Protein AF-A0A8S9LMF8-F1 (afdb_monomer_lite)

Organism: Brassica cretica (NCBI:txid69181)

Structure (mmCIF, N/CA/C/O backbone):
data_AF-A0A8S9LMF8-F1
#
_entry.id   AF-A0A8S9LMF8-F1
#
loop_
_atom_site.group_PDB
_atom_site.id
_atom_site.type_symbol
_atom_site.label_atom_id
_atom_site.label_alt_id
_atom_site.label_comp_id
_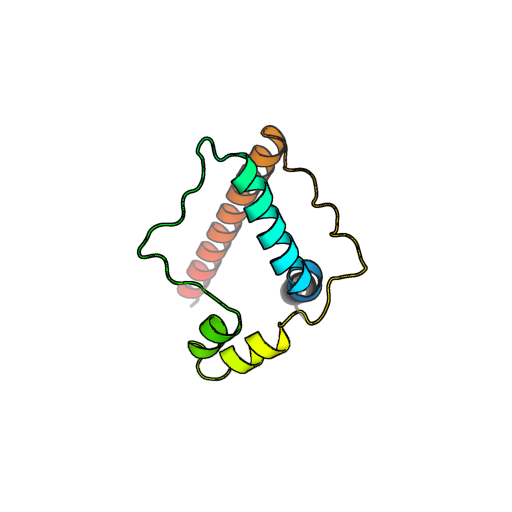atom_site.label_asym_id
_atom_site.label_entity_id
_atom_site.label_seq_id
_atom_site.pdbx_PDB_ins_code
_atom_site.Cartn_x
_atom_site.Cartn_y
_atom_site.Cartn_z
_atom_site.occupancy
_atom_site.B_iso_or_equiv
_atom_site.auth_seq_id
_atom_site.auth_comp_id
_atom_site.auth_asym_id
_atom_site.auth_atom_id
_atom_site.pdbx_PDB_model_num
ATOM 1 N N . MET A 1 1 ? 27.859 -4.110 -26.213 1.00 53.97 1 MET A N 1
ATOM 2 C CA . MET A 1 1 ? 26.538 -4.398 -25.610 1.00 53.97 1 MET A CA 1
ATOM 3 C C . MET A 1 1 ? 25.524 -3.494 -26.306 1.00 53.97 1 MET A C 1
ATOM 5 O O . MET A 1 1 ? 25.829 -2.320 -26.449 1.00 53.97 1 MET A O 1
ATOM 9 N N . SER A 1 2 ? 24.427 -4.024 -26.862 1.00 64.56 2 SER A N 1
ATOM 10 C CA . SER A 1 2 ? 23.454 -3.222 -27.639 1.00 64.56 2 SER A CA 1
ATOM 11 C C . SER A 1 2 ? 22.769 -2.173 -26.747 1.00 64.56 2 SER A C 1
ATOM 13 O O . SER A 1 2 ? 22.547 -2.461 -25.574 1.00 64.56 2 SER A O 1
ATOM 15 N N . LEU A 1 3 ? 22.421 -0.997 -27.290 1.00 69.75 3 LEU A N 1
ATOM 16 C CA . LEU A 1 3 ? 21.789 0.121 -26.561 1.00 69.75 3 LEU A CA 1
ATOM 17 C C . LEU A 1 3 ? 20.577 -0.342 -25.721 1.00 69.75 3 LEU A C 1
ATOM 19 O O . LEU A 1 3 ? 20.488 -0.047 -24.536 1.00 69.75 3 LEU A O 1
ATOM 23 N N . ARG A 1 4 ? 19.746 -1.216 -26.302 1.00 74.56 4 ARG A N 1
ATOM 24 C CA . ARG A 1 4 ? 18.557 -1.809 -25.661 1.00 74.56 4 ARG A CA 1
ATOM 25 C C . ARG A 1 4 ? 18.865 -2.663 -24.426 1.00 74.56 4 ARG A C 1
ATOM 27 O O . ARG A 1 4 ? 18.051 -2.762 -23.518 1.00 74.56 4 ARG A O 1
ATOM 34 N N . VAL A 1 5 ? 20.041 -3.292 -24.377 1.00 82.06 5 VAL A N 1
ATOM 35 C CA . VAL A 1 5 ? 20.462 -4.116 -23.228 1.00 82.06 5 VAL A CA 1
ATOM 36 C C . VAL A 1 5 ? 20.903 -3.233 -22.057 1.00 82.06 5 VAL A C 1
ATOM 38 O O . VAL A 1 5 ? 20.746 -3.627 -20.906 1.00 82.06 5 VAL A O 1
ATOM 41 N N . VAL A 1 6 ? 21.436 -2.038 -22.334 1.00 89.00 6 VAL A N 1
ATOM 42 C CA . VAL A 1 6 ? 21.807 -1.066 -21.293 1.00 89.00 6 VAL A CA 1
ATOM 43 C C . VAL A 1 6 ? 20.552 -0.493 -20.637 1.00 89.00 6 VAL A C 1
ATOM 45 O O . VAL A 1 6 ? 20.461 -0.518 -19.415 1.00 89.00 6 VAL A O 1
ATOM 48 N N . GLU A 1 7 ? 19.571 -0.078 -21.441 1.00 90.19 7 GLU A N 1
ATOM 49 C CA . GLU A 1 7 ? 18.285 0.454 -20.965 1.00 90.19 7 GLU A CA 1
ATOM 50 C C . GLU A 1 7 ? 17.508 -0.586 -20.145 1.00 90.19 7 GLU A C 1
ATOM 52 O O . GLU A 1 7 ? 17.061 -0.305 -19.036 1.00 90.19 7 GLU A O 1
ATOM 57 N N . ALA A 1 8 ? 17.412 -1.829 -20.634 1.00 90.19 8 ALA A N 1
ATOM 58 C CA . ALA A 1 8 ? 16.751 -2.907 -19.898 1.00 90.19 8 ALA A CA 1
ATOM 59 C C . ALA A 1 8 ? 17.435 -3.206 -18.552 1.00 90.19 8 ALA A C 1
ATOM 61 O O . ALA A 1 8 ? 16.762 -3.458 -17.551 1.00 90.19 8 ALA A O 1
ATOM 62 N N . ARG A 1 9 ? 18.774 -3.155 -18.507 1.00 93.06 9 ARG A N 1
ATOM 63 C CA . ARG A 1 9 ? 19.528 -3.346 -17.264 1.00 93.06 9 ARG A CA 1
ATOM 64 C C . ARG A 1 9 ? 19.277 -2.210 -16.277 1.00 93.06 9 ARG A C 1
ATOM 66 O O . ARG A 1 9 ? 19.059 -2.486 -15.105 1.00 93.06 9 ARG A O 1
ATOM 73 N N . GLU A 1 10 ? 19.275 -0.966 -16.745 1.00 96.12 10 GLU A N 1
ATOM 74 C CA . GLU A 1 10 ? 18.999 0.203 -15.906 1.00 96.12 10 GLU A CA 1
ATOM 75 C C . GLU A 1 10 ? 17.593 0.137 -15.293 1.00 96.12 10 GLU A C 1
ATOM 77 O O . GLU A 1 10 ? 17.438 0.331 -14.088 1.00 96.12 10 GLU A O 1
ATOM 82 N N . ILE A 1 11 ? 16.584 -0.247 -16.081 1.00 94.31 11 ILE A N 1
ATOM 83 C CA . ILE A 1 11 ? 15.219 -0.477 -15.582 1.00 94.31 11 ILE A CA 1
ATOM 84 C C . ILE A 1 11 ? 15.214 -1.561 -14.497 1.00 94.31 11 ILE A C 1
ATOM 86 O O . ILE A 1 11 ? 14.616 -1.371 -13.437 1.00 94.31 11 ILE A O 1
ATOM 90 N N . GLY A 1 12 ? 15.899 -2.685 -14.730 1.00 95.31 12 GLY A N 1
ATOM 91 C CA . GLY A 1 12 ? 15.992 -3.770 -13.753 1.00 95.31 12 GLY A CA 1
ATOM 92 C C . GLY A 1 12 ? 16.691 -3.352 -12.455 1.00 95.31 12 GLY A C 1
ATOM 93 O O . GLY A 1 12 ? 16.230 -3.700 -11.365 1.00 95.31 12 GLY A O 1
ATOM 94 N N . GLU A 1 13 ? 17.767 -2.569 -12.550 1.00 96.75 13 GLU A N 1
ATOM 95 C CA . GLU A 1 13 ? 18.501 -2.045 -11.395 1.00 96.75 13 GLU A CA 1
ATOM 96 C C . GLU A 1 13 ? 17.655 -1.056 -10.582 1.00 96.75 13 GLU A C 1
ATOM 98 O O . GLU A 1 13 ? 17.609 -1.156 -9.353 1.00 96.75 13 GLU A O 1
ATOM 103 N N . LEU A 1 14 ? 16.952 -0.136 -11.249 1.00 97.25 14 LEU A N 1
ATOM 104 C CA . LEU A 1 14 ? 16.066 0.834 -10.600 1.00 97.25 14 LEU A CA 1
ATOM 105 C C . LEU A 1 14 ? 14.853 0.155 -9.958 1.00 97.25 14 LEU A C 1
ATOM 107 O O . LEU A 1 14 ? 14.536 0.446 -8.806 1.00 97.25 14 LEU A O 1
ATOM 111 N N . GLY A 1 15 ? 14.218 -0.793 -10.651 1.00 95.88 15 GLY A N 1
ATOM 112 C CA . GLY A 1 15 ? 13.104 -1.566 -10.102 1.00 95.88 15 GLY A CA 1
ATOM 113 C C . GLY A 1 15 ? 13.516 -2.390 -8.882 1.00 95.88 15 GLY A C 1
ATOM 114 O O . GLY A 1 15 ? 12.852 -2.346 -7.849 1.00 95.88 15 GLY A O 1
ATOM 115 N N . SER A 1 16 ? 14.662 -3.073 -8.950 1.00 94.44 16 SER A N 1
ATOM 116 C CA . SER A 1 16 ? 15.190 -3.840 -7.811 1.00 94.44 16 SER A CA 1
ATOM 117 C C . SER A 1 16 ? 15.512 -2.945 -6.613 1.00 94.44 16 SER A C 1
ATOM 119 O O . SER A 1 16 ? 15.268 -3.324 -5.466 1.00 94.44 16 SER A O 1
ATOM 121 N N . ARG A 1 17 ? 16.049 -1.746 -6.869 1.00 95.62 17 ARG A N 1
ATOM 122 C CA . ARG A 1 17 ? 16.323 -0.751 -5.831 1.00 95.62 17 ARG A CA 1
ATOM 123 C C . ARG A 1 17 ? 15.036 -0.275 -5.164 1.00 95.62 17 ARG A C 1
ATOM 125 O O . ARG A 1 17 ? 14.963 -0.301 -3.942 1.00 95.62 17 ARG A O 1
ATOM 132 N N . PHE A 1 18 ? 14.020 0.065 -5.956 1.00 93.12 18 PHE A N 1
ATOM 133 C CA . PHE A 1 18 ? 12.717 0.505 -5.462 1.00 93.12 18 PHE A CA 1
ATOM 134 C C . PHE A 1 18 ? 12.064 -0.542 -4.553 1.00 93.12 18 PHE A C 1
ATOM 136 O O . PHE A 1 18 ? 11.630 -0.208 -3.460 1.00 93.12 18 PHE A O 1
ATOM 143 N N . ILE A 1 19 ? 12.052 -1.822 -4.942 1.00 91.00 19 ILE A N 1
ATOM 144 C CA . ILE A 1 19 ? 11.490 -2.882 -4.087 1.00 91.00 19 ILE A CA 1
ATOM 145 C C . ILE A 1 19 ? 12.222 -2.969 -2.743 1.00 91.00 19 ILE A C 1
ATOM 147 O O . ILE A 1 19 ? 11.587 -3.114 -1.703 1.00 91.00 19 ILE A O 1
ATOM 151 N N . ARG A 1 20 ? 13.554 -2.855 -2.747 1.00 85.62 20 ARG A N 1
ATOM 152 C CA . ARG A 1 20 ? 14.354 -2.936 -1.519 1.00 85.62 20 ARG A CA 1
ATOM 153 C C . ARG A 1 20 ? 14.183 -1.715 -0.613 1.00 85.62 20 ARG A C 1
ATOM 155 O O . ARG A 1 20 ? 14.210 -1.869 0.602 1.00 85.62 20 ARG A O 1
ATOM 162 N N . GLU A 1 21 ? 14.081 -0.524 -1.191 1.00 88.25 21 GLU A N 1
ATOM 163 C CA . GLU A 1 21 ? 14.116 0.740 -0.446 1.00 88.25 21 GLU A CA 1
ATOM 164 C C . GLU A 1 21 ? 12.709 1.251 -0.112 1.00 88.25 21 GLU A C 1
ATOM 166 O O . GLU A 1 21 ? 12.471 1.638 1.026 1.00 88.25 21 GLU A O 1
ATOM 171 N N . GLU A 1 22 ? 11.754 1.142 -1.036 1.00 87.50 22 GLU A N 1
ATOM 172 C CA . GLU A 1 22 ? 10.400 1.710 -0.922 1.00 87.50 22 GLU A CA 1
ATOM 173 C C . GLU A 1 22 ? 9.314 0.661 -0.622 1.00 87.50 22 GLU A C 1
ATOM 175 O O . GLU A 1 22 ? 8.240 1.003 -0.137 1.00 87.50 22 GLU A O 1
ATOM 180 N N . VAL A 1 23 ? 9.576 -0.627 -0.874 1.00 88.56 23 VAL A N 1
ATOM 181 C CA . VAL A 1 23 ? 8.640 -1.739 -0.581 1.00 88.56 23 VAL A CA 1
ATOM 182 C C . VAL A 1 23 ? 9.222 -2.678 0.479 1.00 88.56 23 VAL A C 1
ATOM 184 O O . VAL A 1 23 ? 9.029 -3.893 0.468 1.00 88.56 23 VAL A O 1
ATOM 187 N N . ASN A 1 24 ? 9.974 -2.106 1.417 1.00 83.44 24 ASN A N 1
ATOM 188 C CA . ASN A 1 24 ? 10.476 -2.834 2.573 1.00 83.44 24 ASN A CA 1
ATOM 189 C C . ASN A 1 24 ? 9.342 -3.102 3.589 1.00 83.44 24 ASN A C 1
ATOM 191 O O . ASN A 1 24 ? 8.324 -2.407 3.611 1.00 83.44 24 ASN A O 1
ATOM 195 N N . MET A 1 25 ? 9.523 -4.096 4.466 1.00 81.69 25 MET A N 1
ATOM 196 C CA . MET A 1 25 ? 8.477 -4.503 5.416 1.00 81.69 25 MET A CA 1
ATOM 197 C C . MET A 1 25 ? 8.059 -3.399 6.400 1.00 81.69 25 MET A C 1
ATOM 199 O O . MET A 1 25 ? 6.893 -3.374 6.785 1.00 81.69 25 MET A O 1
ATOM 203 N N . LYS A 1 26 ? 8.954 -2.463 6.765 1.00 80.88 26 LYS A N 1
ATOM 204 C CA . LYS A 1 26 ? 8.606 -1.306 7.615 1.00 80.88 26 LYS A CA 1
ATOM 205 C C . LYS A 1 26 ? 7.533 -0.461 6.927 1.00 80.88 26 LYS A C 1
ATOM 207 O O . LYS A 1 26 ? 6.467 -0.257 7.495 1.00 80.88 26 LYS A O 1
ATOM 212 N N . TYR A 1 27 ? 7.754 -0.081 5.669 1.00 84.12 27 TYR A N 1
ATOM 213 C CA . TYR A 1 27 ? 6.783 0.710 4.909 1.00 84.12 27 TYR A CA 1
ATOM 214 C C . TYR A 1 27 ? 5.501 -0.055 4.569 1.00 84.12 27 TYR A C 1
ATOM 216 O O . TYR A 1 27 ? 4.427 0.543 4.555 1.00 84.12 27 TYR A O 1
ATOM 224 N N . VAL A 1 28 ? 5.570 -1.375 4.357 1.00 85.62 28 VAL A N 1
ATOM 225 C CA . VAL A 1 28 ? 4.363 -2.205 4.194 1.00 85.62 28 VAL A CA 1
ATOM 226 C C . VAL A 1 28 ? 3.494 -2.148 5.453 1.00 85.62 28 VAL A C 1
ATOM 228 O O . VAL A 1 28 ? 2.288 -1.912 5.349 1.00 85.62 28 VAL A O 1
ATOM 231 N N . TYR A 1 29 ? 4.086 -2.315 6.639 1.00 84.50 29 TYR A N 1
ATOM 232 C CA . TYR A 1 29 ? 3.340 -2.251 7.896 1.00 84.50 29 TYR A CA 1
ATOM 233 C C . TYR A 1 29 ? 2.826 -0.841 8.206 1.00 84.50 29 TYR A C 1
ATOM 235 O O . TYR A 1 29 ? 1.660 -0.705 8.581 1.00 84.50 29 TYR A O 1
ATOM 243 N N . ASP A 1 30 ? 3.631 0.199 7.970 1.00 85.12 30 ASP A N 1
ATOM 244 C CA . ASP A 1 30 ? 3.206 1.596 8.130 1.00 85.12 30 ASP A CA 1
ATOM 245 C C . ASP A 1 30 ? 2.011 1.918 7.217 1.00 85.12 30 ASP A C 1
ATOM 247 O O . ASP A 1 30 ? 1.020 2.512 7.655 1.00 85.12 30 ASP A O 1
ATOM 251 N N . TYR A 1 31 ? 2.049 1.453 5.963 1.00 88.94 31 TYR A N 1
ATOM 252 C CA . TYR A 1 31 ? 0.952 1.619 5.012 1.00 88.94 31 TYR A CA 1
ATOM 253 C C . TYR A 1 31 ? -0.316 0.873 5.448 1.00 88.94 31 TYR A C 1
ATOM 255 O O . TYR A 1 31 ? -1.406 1.450 5.420 1.00 88.94 31 TYR A O 1
ATOM 263 N N . MET A 1 32 ? -0.200 -0.390 5.882 1.00 89.62 32 MET A N 1
ATOM 264 C CA . MET A 1 32 ? -1.340 -1.168 6.389 1.00 89.62 32 MET A CA 1
ATOM 265 C C . MET A 1 32 ? -1.988 -0.489 7.598 1.00 89.62 32 MET A C 1
ATOM 267 O O . MET A 1 32 ? -3.213 -0.360 7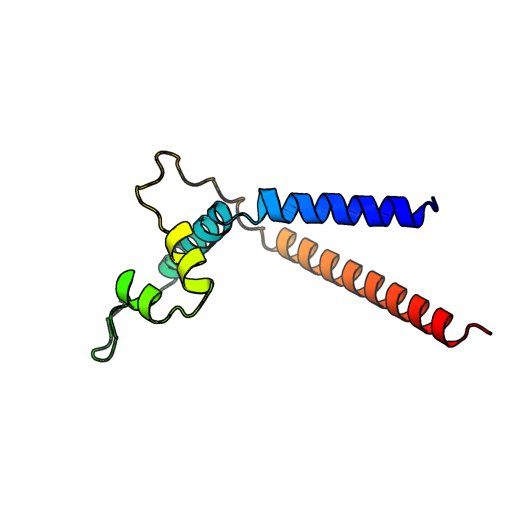.654 1.00 89.62 32 MET A O 1
ATOM 271 N N . PHE A 1 33 ? -1.175 -0.022 8.547 1.00 87.81 33 PHE A N 1
ATOM 272 C CA . PHE A 1 33 ? -1.655 0.686 9.727 1.00 87.81 33 PHE A CA 1
ATOM 273 C C . PHE A 1 33 ? -2.357 1.993 9.349 1.00 87.81 33 PHE A C 1
ATOM 275 O O . PHE A 1 33 ? -3.470 2.250 9.812 1.00 87.81 33 PHE A O 1
ATOM 282 N N . HIS A 1 34 ? -1.760 2.799 8.468 1.00 88.62 34 HIS A N 1
ATOM 283 C CA . HIS A 1 34 ? -2.394 4.012 7.956 1.00 88.62 34 HIS A CA 1
ATOM 284 C C . HIS A 1 34 ? -3.750 3.712 7.300 1.00 88.62 34 HIS A C 1
ATOM 286 O O . HIS A 1 34 ? -4.749 4.347 7.638 1.00 88.62 34 HIS A O 1
ATOM 292 N N . LEU A 1 35 ? -3.803 2.724 6.401 1.00 94.50 35 LEU A N 1
ATOM 293 C CA . LEU A 1 35 ? -5.013 2.370 5.661 1.00 94.50 35 LEU A CA 1
ATOM 294 C C . LEU A 1 35 ? -6.159 1.979 6.599 1.00 94.50 35 LEU A C 1
ATOM 296 O O . LEU A 1 35 ? -7.275 2.477 6.448 1.00 94.50 35 LEU A O 1
ATOM 300 N N . LEU A 1 36 ? -5.886 1.113 7.579 1.00 93.88 36 LEU A N 1
ATOM 301 C CA . LEU A 1 36 ? -6.889 0.676 8.549 1.00 93.88 36 LEU A CA 1
ATOM 302 C C . LEU A 1 36 ? -7.377 1.841 9.422 1.00 93.88 36 LEU A C 1
ATOM 304 O O . LEU A 1 36 ? -8.579 1.952 9.668 1.00 93.88 36 LEU A O 1
ATOM 308 N N . ASN A 1 37 ? -6.477 2.741 9.830 1.00 91.81 37 ASN A N 1
ATOM 309 C CA . ASN A 1 37 ? -6.831 3.916 10.626 1.00 91.81 37 ASN A CA 1
ATOM 310 C C . ASN A 1 37 ? -7.693 4.918 9.854 1.00 91.81 37 ASN A C 1
ATOM 312 O O . ASN A 1 37 ? -8.720 5.362 10.368 1.00 91.81 37 ASN A O 1
ATOM 316 N N . GLU A 1 38 ? -7.308 5.284 8.629 1.00 93.38 38 GLU A N 1
ATOM 317 C CA . GLU A 1 38 ? -8.102 6.214 7.819 1.00 93.38 38 GLU A CA 1
ATOM 318 C C . GLU A 1 38 ? -9.450 5.605 7.430 1.00 93.38 38 GLU A C 1
ATOM 320 O O . GLU A 1 38 ? -10.474 6.288 7.476 1.00 93.38 38 GLU A O 1
ATOM 325 N N . TYR A 1 39 ? -9.490 4.304 7.132 1.00 93.19 39 TYR A N 1
ATOM 326 C CA . TYR A 1 39 ? -10.741 3.607 6.849 1.00 93.19 39 TYR A CA 1
ATOM 327 C C . TYR A 1 39 ? -11.674 3.572 8.065 1.00 93.19 39 TYR A C 1
ATOM 329 O O . TYR A 1 39 ? -12.874 3.822 7.930 1.00 93.19 39 TYR A O 1
ATOM 337 N N . ALA A 1 40 ? -11.142 3.325 9.266 1.00 93.31 40 ALA A N 1
ATOM 338 C CA . ALA A 1 40 ? -11.933 3.298 10.494 1.00 93.31 40 ALA A CA 1
ATOM 339 C C . ALA A 1 40 ? -12.663 4.630 10.753 1.00 93.31 40 ALA A C 1
ATOM 341 O O . ALA A 1 40 ? -13.799 4.619 11.229 1.00 93.31 40 ALA A O 1
ATOM 342 N N . LYS A 1 41 ? -12.073 5.773 10.369 1.00 92.75 41 LYS A N 1
ATOM 343 C CA . LYS A 1 41 ? -12.710 7.102 10.482 1.00 92.75 41 LYS A CA 1
ATOM 344 C C . LYS A 1 41 ? -13.942 7.268 9.587 1.00 92.75 41 LYS A C 1
ATOM 346 O O . LYS A 1 41 ? -14.778 8.128 9.857 1.00 92.75 41 LYS A O 1
ATOM 351 N N . LEU A 1 42 ? -14.065 6.474 8.522 1.00 95.94 42 LEU A N 1
ATOM 352 C CA . LEU A 1 42 ? -15.203 6.524 7.598 1.00 95.94 42 LEU A CA 1
ATOM 353 C C . LEU A 1 42 ? -16.417 5.734 8.108 1.00 95.94 42 LEU A C 1
ATOM 355 O O . LEU A 1 42 ? -17.518 5.887 7.567 1.00 95.94 42 LEU A O 1
ATOM 359 N N . LEU A 1 43 ? -16.238 4.882 9.124 1.00 93.81 43 LEU A N 1
ATOM 360 C CA . LEU A 1 43 ? -17.304 4.041 9.661 1.00 93.81 43 LEU A CA 1
ATOM 361 C C . LEU A 1 43 ? -18.374 4.900 10.346 1.00 93.81 43 LEU A C 1
ATOM 363 O O . LEU A 1 43 ? -18.104 5.680 11.254 1.00 93.81 43 LEU A O 1
ATOM 367 N N . LYS A 1 44 ? -19.628 4.725 9.919 1.00 95.81 44 LYS A N 1
ATOM 368 C CA . LYS A 1 44 ? -20.794 5.468 10.439 1.00 95.81 44 LYS A CA 1
ATOM 369 C C . LYS A 1 44 ? -21.609 4.683 11.469 1.00 95.81 44 LYS A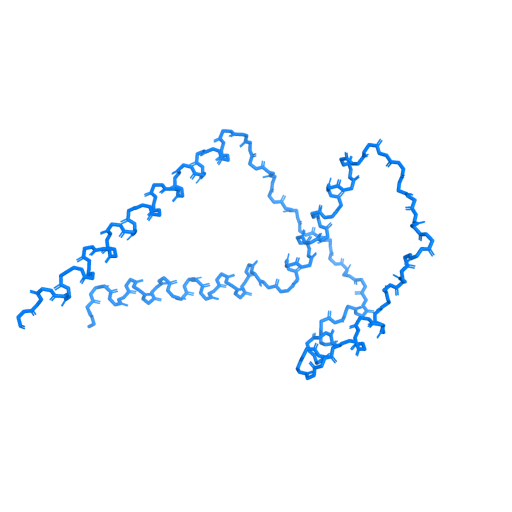 C 1
ATOM 371 O O . LYS A 1 44 ? -22.735 5.062 11.781 1.00 95.81 44 LYS A O 1
ATOM 376 N N . PHE A 1 45 ? -21.079 3.567 11.955 1.00 92.25 45 PHE A N 1
ATOM 377 C CA . PHE A 1 45 ? -21.747 2.682 12.903 1.00 92.25 45 PHE A CA 1
ATOM 378 C C . PHE A 1 45 ? -20.804 2.322 14.049 1.00 92.25 45 PHE A C 1
ATOM 380 O O . PHE A 1 45 ? -19.584 2.408 13.924 1.00 92.25 45 PHE A O 1
ATOM 387 N N . LYS A 1 46 ? -21.383 1.903 15.175 1.00 91.44 46 LYS A N 1
ATOM 388 C CA . LYS A 1 46 ? -20.617 1.392 16.308 1.00 91.44 46 LYS A CA 1
ATOM 389 C C . LYS A 1 46 ? -20.232 -0.059 16.038 1.00 91.44 46 LYS A C 1
ATOM 391 O O . LYS A 1 46 ? -21.110 -0.894 15.832 1.00 91.44 46 LYS A O 1
ATOM 396 N N . VAL A 1 47 ? -18.934 -0.347 16.043 1.00 90.31 47 VAL A N 1
ATOM 397 C CA . VAL A 1 47 ? -18.425 -1.713 15.897 1.00 90.31 47 VAL A CA 1
ATOM 398 C C . VAL A 1 47 ? -18.839 -2.530 17.123 1.00 90.31 47 VAL A C 1
ATOM 400 O O . VAL A 1 47 ? -18.556 -2.138 18.254 1.00 90.31 47 VAL A O 1
ATOM 403 N N . ASN A 1 48 ? -19.511 -3.656 16.884 1.00 92.31 48 ASN A N 1
ATOM 404 C CA . ASN A 1 48 ? -19.825 -4.665 17.890 1.00 92.31 48 ASN A CA 1
ATOM 405 C C . ASN A 1 48 ? -19.127 -5.963 17.487 1.00 92.31 48 ASN A C 1
ATOM 407 O O . ASN A 1 48 ? -19.220 -6.367 16.328 1.00 92.31 48 ASN A O 1
ATOM 411 N N . VAL A 1 49 ? -18.444 -6.603 18.434 1.00 91.25 49 VAL A N 1
ATOM 412 C CA . VAL A 1 49 ? -17.777 -7.887 18.199 1.00 91.25 49 VAL A CA 1
ATOM 413 C C . VAL A 1 49 ? -18.843 -8.992 18.126 1.00 91.25 49 VAL A C 1
ATOM 415 O O . VAL A 1 49 ? -19.642 -9.100 19.061 1.00 91.25 49 VAL A O 1
ATOM 418 N N . PRO A 1 50 ? -18.908 -9.776 17.033 1.00 92.69 50 PRO A N 1
ATOM 419 C CA . PRO A 1 50 ? -19.806 -10.925 16.930 1.00 92.69 50 PRO A CA 1
ATOM 420 C C . PRO A 1 50 ? -19.525 -11.977 18.013 1.00 92.69 50 PRO A C 1
ATOM 422 O O . PRO A 1 50 ? -18.385 -12.147 18.433 1.00 92.69 50 PRO A O 1
ATOM 425 N N . SER A 1 51 ? -20.551 -12.703 18.466 1.00 93.00 51 SER A N 1
ATOM 426 C CA . SER A 1 51 ? -20.397 -13.738 19.506 1.00 93.00 51 SER A CA 1
ATOM 427 C C . SER A 1 51 ? -19.602 -14.963 19.049 1.00 93.00 51 SER A C 1
ATOM 429 O O . SER A 1 51 ? -19.109 -15.719 19.876 1.00 93.00 51 SER A O 1
ATOM 431 N N . ASP A 1 52 ? -19.533 -15.177 17.740 1.00 94.12 52 ASP A N 1
ATOM 432 C CA . ASP A 1 52 ? -18.797 -16.235 17.052 1.00 94.12 52 ASP A CA 1
ATOM 433 C C . ASP A 1 52 ? -17.415 -15.774 16.563 1.00 94.12 52 ASP A C 1
ATOM 435 O O . ASP A 1 52 ? -16.726 -16.526 15.877 1.00 94.12 52 ASP A O 1
ATOM 439 N N . ALA A 1 53 ? -17.000 -14.549 16.901 1.00 91.06 53 ALA A N 1
ATOM 440 C CA . ALA A 1 53 ? -15.668 -14.071 16.574 1.00 91.06 53 ALA A CA 1
ATOM 441 C C . ALA A 1 53 ? -14.612 -14.839 17.380 1.00 91.06 53 ALA A C 1
ATOM 443 O O . ALA A 1 53 ? -14.671 -14.898 18.609 1.00 91.06 53 ALA A O 1
ATOM 444 N N . GLU A 1 54 ? -13.625 -15.389 16.679 1.00 88.81 54 GLU A N 1
ATOM 445 C CA . GLU A 1 54 ? -12.448 -15.999 17.287 1.00 88.81 54 GLU A CA 1
ATOM 446 C C . GLU A 1 54 ? -11.337 -14.954 17.430 1.00 88.81 54 GLU A C 1
ATOM 448 O O . GLU A 1 54 ? -11.056 -14.184 16.507 1.00 88.81 54 GLU A O 1
ATOM 453 N N . GLU A 1 55 ? -10.718 -14.905 18.608 1.00 86.81 55 GLU A N 1
ATOM 454 C CA . GLU A 1 55 ? -9.603 -14.001 18.861 1.00 86.81 55 GLU A CA 1
ATOM 455 C C . GLU A 1 55 ? -8.350 -14.476 18.114 1.00 86.81 55 GLU A C 1
ATOM 457 O O . GLU A 1 55 ? -7.896 -15.613 18.260 1.00 86.81 55 GLU A O 1
ATOM 462 N N . ILE A 1 56 ? -7.763 -13.573 17.327 1.00 83.62 56 ILE A N 1
ATOM 463 C CA . ILE A 1 56 ? -6.461 -13.798 16.705 1.00 83.62 56 ILE A CA 1
ATOM 464 C C . ILE A 1 56 ? -5.398 -13.181 17.613 1.00 83.62 56 ILE A C 1
ATOM 466 O O . ILE A 1 56 ? -5.346 -11.961 17.769 1.00 83.62 56 ILE A O 1
ATOM 470 N N . THR A 1 57 ? -4.538 -14.021 18.186 1.00 81.00 57 THR A N 1
ATOM 471 C CA . THR A 1 57 ? -3.359 -13.614 18.954 1.00 81.00 57 THR A CA 1
ATOM 472 C C . THR A 1 57 ? -2.096 -13.856 18.121 1.00 81.00 57 THR A C 1
ATOM 474 O O . THR A 1 57 ? -2.138 -14.614 17.146 1.00 81.00 57 THR A O 1
ATOM 477 N N . PRO A 1 58 ? -0.946 -13.251 18.469 1.00 74.50 58 PRO A N 1
ATOM 478 C CA . PRO A 1 58 ? 0.323 -13.567 17.811 1.00 74.50 58 PRO A CA 1
ATOM 479 C C . PRO A 1 58 ? 0.629 -15.073 17.813 1.00 74.50 58 PRO A C 1
ATOM 481 O O . PRO A 1 58 ? 1.087 -15.624 16.811 1.00 74.50 58 PRO A O 1
ATOM 484 N N . GLU A 1 59 ? 0.309 -15.759 18.912 1.00 72.88 59 GLU A N 1
ATOM 485 C CA . GLU A 1 59 ? 0.483 -17.203 19.057 1.00 72.88 59 GLU A CA 1
ATOM 486 C C . GLU A 1 59 ? -0.478 -17.982 18.155 1.00 72.88 59 GLU A C 1
ATOM 488 O O . GLU A 1 59 ? -0.057 -18.940 17.505 1.00 72.88 59 GLU A O 1
ATOM 493 N N . SER A 1 60 ? -1.754 -17.584 18.074 1.00 79.12 60 SER A N 1
ATOM 494 C CA . SER A 1 60 ? -2.729 -18.281 17.227 1.00 79.12 60 SER A CA 1
ATOM 495 C C . SER A 1 60 ? -2.444 -18.070 15.734 1.00 79.12 60 SER A C 1
ATOM 497 O O . SER A 1 60 ? -2.526 -19.022 14.953 1.00 79.12 60 SER A O 1
ATOM 499 N N . LEU A 1 61 ? -1.985 -16.874 15.350 1.00 76.00 61 LEU A N 1
ATOM 500 C CA . LEU A 1 61 ? -1.565 -16.548 13.987 1.00 76.00 61 LEU A CA 1
ATOM 501 C C . LEU A 1 61 ? -0.314 -17.339 13.567 1.00 76.00 61 LEU A C 1
ATOM 503 O O . LEU A 1 61 ? -0.271 -17.903 12.473 1.00 76.00 61 LEU A O 1
ATOM 507 N N . GLY A 1 62 ? 0.682 -17.438 14.454 1.00 69.62 62 GLY A N 1
ATOM 508 C CA . GLY A 1 62 ? 1.897 -18.221 14.217 1.00 69.62 62 GLY A CA 1
ATOM 509 C C . GLY A 1 62 ? 1.659 -19.736 14.195 1.00 69.62 62 GLY A C 1
ATOM 510 O O . GLY A 1 62 ? 2.353 -20.457 13.477 1.00 69.62 62 GLY A O 1
ATOM 511 N N . CYS A 1 63 ? 0.662 -20.240 14.930 1.00 68.81 63 CYS A N 1
ATOM 512 C CA . CYS A 1 63 ? 0.323 -21.667 14.966 1.00 68.81 63 CYS A CA 1
ATOM 513 C C . CYS A 1 63 ? -0.189 -22.201 13.621 1.00 68.81 63 CYS A C 1
ATOM 515 O O . CYS A 1 63 ? 0.129 -23.335 13.259 1.00 68.81 63 CYS A O 1
ATOM 517 N N . ALA A 1 64 ? -0.936 -21.393 12.863 1.00 72.56 64 ALA A N 1
ATOM 518 C CA . ALA A 1 64 ? -1.390 -21.759 11.521 1.00 72.56 64 ALA A CA 1
ATOM 519 C C . ALA A 1 64 ? -0.250 -21.750 10.481 1.00 72.56 64 ALA A C 1
ATOM 521 O O . ALA A 1 64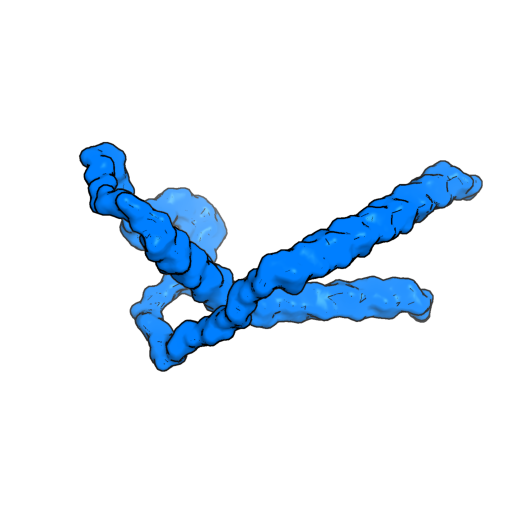 ? -0.395 -22.309 9.393 1.00 72.56 64 ALA A O 1
ATOM 522 N N . ALA A 1 65 ? 0.892 -21.137 10.807 1.00 78.38 65 ALA A N 1
ATOM 523 C CA . ALA A 1 65 ? 2.040 -21.041 9.922 1.00 78.38 65 ALA A CA 1
ATOM 524 C C . ALA A 1 65 ? 2.768 -22.383 9.774 1.00 78.38 65 ALA A C 1
ATOM 526 O O . ALA A 1 65 ? 3.342 -22.930 10.730 1.00 78.38 65 ALA A O 1
ATOM 527 N N . THR A 1 66 ? 2.816 -22.880 8.542 1.00 77.75 66 THR A N 1
ATOM 528 C CA . THR A 1 66 ? 3.611 -24.050 8.169 1.00 77.75 66 THR A CA 1
ATOM 529 C C . THR A 1 66 ? 4.890 -23.638 7.455 1.00 77.75 66 THR A C 1
ATOM 531 O O . THR A 1 66 ? 4.915 -22.665 6.699 1.00 77.75 66 THR A O 1
ATOM 534 N N . GLU A 1 67 ? 5.942 -24.432 7.651 1.00 83.44 67 GLU A N 1
ATOM 535 C CA . GLU A 1 67 ? 7.216 -24.275 6.945 1.00 83.44 67 GLU A CA 1
ATOM 536 C C . GLU A 1 67 ? 7.827 -22.874 7.153 1.00 83.44 67 GLU A C 1
ATOM 538 O O . GLU A 1 67 ? 7.770 -22.312 8.248 1.00 83.44 67 GLU A O 1
ATOM 543 N N . ARG A 1 68 ? 8.405 -22.301 6.094 1.00 83.38 68 ARG A N 1
ATOM 544 C CA . ARG A 1 68 ? 9.178 -21.054 6.116 1.00 83.38 68 ARG A CA 1
ATOM 545 C C . ARG A 1 68 ? 8.372 -19.825 6.547 1.00 83.38 68 ARG A C 1
ATOM 547 O O . ARG A 1 68 ? 8.946 -18.831 6.974 1.00 83.38 68 ARG A O 1
ATOM 554 N N . TRP A 1 69 ? 7.045 -19.890 6.462 1.00 78.50 69 TRP A N 1
ATOM 555 C CA . TRP A 1 69 ? 6.171 -18.811 6.921 1.00 78.50 69 TRP A CA 1
ATOM 556 C C . TRP A 1 69 ? 6.280 -18.566 8.419 1.00 78.50 69 TRP A C 1
ATOM 558 O O . TRP A 1 69 ? 6.143 -17.426 8.855 1.00 78.50 69 TRP A O 1
ATOM 568 N N . ARG A 1 70 ? 6.559 -19.614 9.202 1.00 79.44 70 ARG A N 1
ATOM 569 C CA . ARG A 1 70 ? 6.777 -19.475 10.642 1.00 79.44 70 ARG A CA 1
ATOM 570 C C . ARG A 1 70 ? 8.032 -18.662 10.931 1.00 79.44 70 ARG A C 1
ATOM 572 O O . ARG A 1 70 ? 7.978 -17.757 11.757 1.00 79.44 70 ARG A O 1
ATOM 579 N N . ASP A 1 71 ? 9.116 -18.960 10.221 1.00 80.94 71 ASP A N 1
ATOM 580 C CA . ASP A 1 71 ? 10.389 -18.253 10.370 1.00 80.94 71 ASP A CA 1
ATOM 581 C C . ASP A 1 71 ? 10.220 -16.780 9.984 1.00 80.94 71 ASP A C 1
ATOM 583 O O . ASP A 1 71 ? 10.572 -15.897 10.759 1.00 80.94 71 ASP A O 1
ATOM 587 N N . PHE A 1 72 ? 9.559 -16.503 8.854 1.00 80.31 72 PHE A N 1
ATOM 588 C CA . PHE A 1 72 ? 9.273 -15.129 8.433 1.00 80.31 72 PHE A CA 1
ATOM 589 C C . PHE A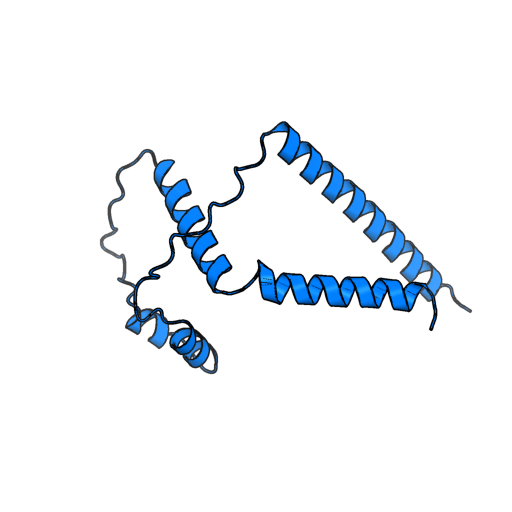 1 72 ? 8.403 -14.362 9.431 1.00 80.31 72 PHE A C 1
ATOM 591 O O . PHE A 1 72 ? 8.686 -13.200 9.715 1.00 80.31 72 PHE A O 1
ATOM 598 N N . MET A 1 73 ? 7.365 -14.992 9.993 1.00 78.31 73 MET A N 1
ATOM 599 C CA . MET A 1 73 ? 6.535 -14.348 11.013 1.00 78.31 73 MET A CA 1
ATOM 600 C C . MET A 1 73 ? 7.328 -14.051 12.286 1.00 78.31 73 MET A C 1
ATOM 602 O O . MET A 1 73 ? 7.232 -12.939 12.803 1.00 78.31 73 MET A O 1
ATOM 606 N N . ALA A 1 74 ? 8.149 -14.996 12.751 1.00 78.38 74 ALA A N 1
ATOM 607 C CA . ALA A 1 74 ? 8.998 -14.803 13.923 1.00 78.38 74 ALA A CA 1
ATOM 608 C C . ALA A 1 74 ? 10.036 -13.687 13.708 1.00 78.38 74 ALA A C 1
ATOM 610 O O . ALA A 1 74 ? 10.206 -12.838 14.579 1.00 78.38 74 ALA A O 1
ATOM 611 N N . GLU A 1 75 ? 10.683 -13.647 12.540 1.00 77.81 75 GLU A N 1
ATOM 612 C CA . GLU A 1 75 ? 11.642 -12.599 12.164 1.00 77.81 75 GLU A CA 1
ATOM 613 C C . GLU A 1 75 ? 10.986 -11.215 12.030 1.00 77.81 75 GLU A C 1
ATOM 615 O O . GLU A 1 75 ? 11.615 -10.201 12.324 1.00 77.81 75 GLU A O 1
ATOM 620 N N . SER A 1 76 ? 9.718 -11.160 11.611 1.00 74.44 76 SER A N 1
ATOM 621 C CA . SER A 1 76 ? 8.956 -9.910 11.468 1.00 74.44 76 SER A CA 1
ATOM 622 C C . SER A 1 76 ? 8.337 -9.392 12.772 1.00 74.44 76 SER A C 1
ATOM 624 O O . SER A 1 76 ? 7.721 -8.325 12.783 1.00 74.44 76 SER A O 1
ATOM 626 N N . MET A 1 77 ? 8.460 -10.142 13.870 1.00 76.50 77 MET A N 1
ATOM 627 C CA . MET A 1 77 ? 7.790 -9.826 15.126 1.00 76.50 77 MET A CA 1
ATOM 628 C C . MET A 1 77 ? 8.402 -8.574 15.775 1.00 76.50 77 MET A C 1
ATOM 630 O O . MET A 1 77 ? 9.587 -8.527 16.107 1.00 76.50 77 MET A O 1
ATOM 634 N N . VAL A 1 78 ? 7.575 -7.549 15.992 1.00 72.50 78 VAL A N 1
ATOM 635 C CA . VAL A 1 78 ? 7.991 -6.280 16.605 1.00 72.50 78 VAL A CA 1
ATOM 636 C C . VAL A 1 78 ? 8.130 -6.458 18.121 1.00 72.50 78 VAL A C 1
ATOM 638 O O . VAL A 1 78 ? 7.138 -6.660 18.816 1.00 72.50 78 VAL A O 1
ATOM 641 N N . MET A 1 79 ? 9.361 -6.399 18.644 1.00 76.75 79 MET A N 1
ATOM 642 C CA . MET A 1 79 ? 9.653 -6.621 20.076 1.00 76.75 79 MET A CA 1
ATOM 643 C C . MET A 1 79 ? 9.398 -5.393 20.955 1.00 76.75 79 MET A C 1
ATOM 645 O O . MET A 1 79 ? 9.157 -5.516 22.154 1.00 76.75 79 MET A O 1
ATOM 649 N N . SER A 1 80 ? 9.475 -4.203 20.369 1.00 75.56 80 SER A N 1
ATOM 650 C CA . SER A 1 80 ? 9.268 -2.933 21.055 1.00 75.56 80 SER A CA 1
ATOM 651 C C . SER A 1 80 ? 8.665 -1.916 20.091 1.00 75.56 80 SER A C 1
ATOM 653 O O . SER A 1 80 ? 8.916 -2.007 18.886 1.00 75.56 80 SER A O 1
ATOM 655 N N . PRO A 1 81 ? 7.904 -0.929 20.591 1.00 73.19 81 PRO A N 1
ATOM 656 C CA . PRO A 1 81 ? 7.473 0.198 19.776 1.00 73.19 81 PRO A CA 1
ATOM 657 C C . PRO A 1 81 ? 8.666 0.881 19.098 1.00 73.19 81 PRO A C 1
ATOM 659 O O . PRO A 1 81 ? 9.771 0.906 19.641 1.00 73.19 81 PRO A O 1
ATOM 662 N N . SER A 1 82 ? 8.432 1.437 17.912 1.00 76.00 82 SER A N 1
ATOM 663 C CA . SER A 1 82 ? 9.401 2.325 17.273 1.00 76.00 82 SER A CA 1
ATOM 664 C C . SER A 1 82 ? 9.535 3.610 18.094 1.00 76.00 82 SER A C 1
ATOM 666 O O . SER A 1 82 ? 8.529 4.234 18.426 1.00 76.00 82 SER A O 1
ATOM 668 N N . GLU A 1 83 ? 10.770 4.017 18.385 1.00 81.25 83 GLU A N 1
ATOM 669 C CA . GLU A 1 83 ? 11.088 5.340 18.953 1.00 81.25 83 GLU A CA 1
ATOM 670 C C . GLU A 1 83 ? 11.002 6.451 17.887 1.00 81.25 83 GLU A C 1
ATOM 672 O O . GLU A 1 83 ? 10.955 7.640 18.200 1.00 81.25 83 GLU A O 1
ATOM 677 N N . GLU A 1 84 ? 10.982 6.071 16.606 1.00 79.38 84 GLU A N 1
ATOM 678 C CA . GLU A 1 84 ? 10.755 6.978 15.485 1.00 79.38 84 GLU A CA 1
ATOM 679 C C . GLU A 1 84 ? 9.257 7.142 15.229 1.00 79.38 84 GLU A C 1
ATOM 681 O O . GLU A 1 84 ? 8.512 6.155 15.194 1.00 79.38 84 GLU A O 1
ATOM 686 N N . PHE A 1 85 ? 8.830 8.382 14.984 1.00 71.62 85 PHE A N 1
ATOM 687 C CA . PHE A 1 85 ? 7.482 8.664 14.504 1.00 71.62 85 PHE A CA 1
ATOM 688 C C . PHE A 1 85 ? 7.265 8.054 13.108 1.00 71.62 85 PHE A C 1
ATOM 690 O O . PHE A 1 85 ? 8.210 8.021 12.312 1.00 71.62 85 PHE A O 1
ATOM 697 N N . PRO A 1 86 ? 6.035 7.606 12.785 1.00 71.12 86 PRO A N 1
ATOM 698 C CA . PRO A 1 86 ? 5.692 7.187 11.430 1.00 71.12 86 PRO A CA 1
ATOM 699 C C . PRO A 1 86 ? 6.053 8.284 10.426 1.00 71.12 86 PRO A C 1
ATOM 701 O O . PRO A 1 86 ? 5.874 9.469 10.715 1.00 71.12 86 PRO A O 1
ATOM 704 N N . CYS A 1 87 ? 6.550 7.905 9.249 1.00 71.25 87 CYS A N 1
ATOM 705 C CA . CYS A 1 87 ? 6.768 8.876 8.184 1.00 71.25 87 CYS A CA 1
ATOM 706 C C . CYS A 1 87 ? 5.433 9.504 7.757 1.00 71.25 87 CYS A C 1
ATOM 708 O O . CYS A 1 87 ? 4.417 8.810 7.646 1.00 71.25 87 CYS A O 1
ATOM 710 N N . ASP A 1 88 ? 5.443 10.805 7.466 1.00 71.56 88 ASP A N 1
ATOM 711 C CA . ASP A 1 88 ? 4.284 11.466 6.879 1.00 71.56 88 ASP A CA 1
ATOM 712 C C . ASP A 1 88 ? 4.057 10.910 5.473 1.00 71.56 88 ASP A C 1
ATOM 714 O O . ASP A 1 88 ? 4.848 11.130 4.550 1.00 71.56 88 ASP A O 1
ATOM 718 N N . MET A 1 89 ? 2.963 10.168 5.309 1.00 67.19 89 MET A N 1
ATOM 719 C CA . MET A 1 89 ? 2.527 9.744 3.988 1.00 67.19 89 MET A CA 1
ATOM 720 C C . MET A 1 89 ? 2.217 10.973 3.142 1.00 67.19 89 MET A C 1
ATOM 722 O O . MET A 1 89 ? 1.589 11.931 3.603 1.00 67.19 89 MET A O 1
ATOM 726 N N . VAL A 1 90 ? 2.654 10.927 1.882 1.00 75.94 90 VAL A N 1
ATOM 727 C CA . VAL A 1 90 ? 2.358 11.979 0.909 1.00 75.94 90 VAL A CA 1
ATOM 728 C C . VAL A 1 90 ? 0.840 12.188 0.894 1.00 75.94 90 VAL A C 1
ATOM 730 O O . VAL A 1 90 ? 0.099 11.198 0.847 1.00 75.94 90 VAL A O 1
ATOM 733 N N . PRO A 1 91 ? 0.354 13.443 0.960 1.00 77.25 91 PRO A N 1
ATOM 734 C CA . PRO A 1 91 ? -1.073 13.706 0.948 1.00 77.25 91 PRO A CA 1
ATOM 735 C C . PRO A 1 91 ? -1.727 13.022 -0.258 1.00 77.25 91 PRO A C 1
ATOM 737 O O . PRO A 1 91 ? -1.117 12.950 -1.333 1.00 77.25 91 PRO A O 1
ATOM 740 N N . PRO A 1 92 ? -2.960 12.512 -0.096 1.00 78.62 92 PRO A N 1
ATOM 741 C CA . PRO A 1 92 ? -3.655 11.847 -1.182 1.00 78.62 92 PRO A CA 1
ATOM 742 C C . PRO A 1 92 ? -3.736 12.786 -2.382 1.00 78.62 92 PRO A C 1
ATOM 744 O O . PRO A 1 92 ? -3.967 13.988 -2.230 1.00 78.62 92 PRO A O 1
ATOM 747 N N . TYR A 1 93 ? -3.566 12.223 -3.579 1.00 83.25 93 TYR A N 1
ATOM 748 C CA . TYR A 1 93 ? -3.761 12.974 -4.809 1.00 83.25 93 TYR A CA 1
ATOM 749 C C . TYR A 1 93 ? -5.126 13.660 -4.783 1.00 83.25 93 TYR A C 1
ATOM 751 O O . TYR A 1 93 ? -6.150 13.027 -4.496 1.00 83.25 93 TYR A O 1
ATOM 759 N N . ASP A 1 94 ? -5.155 14.946 -5.131 1.00 89.50 94 ASP A N 1
ATOM 760 C CA . ASP A 1 94 ? -6.424 15.580 -5.441 1.00 89.50 94 ASP A CA 1
ATOM 761 C C . ASP A 1 94 ? -7.082 14.864 -6.637 1.00 89.50 94 ASP A C 1
ATOM 763 O O . ASP A 1 94 ? -6.452 14.118 -7.394 1.00 89.50 94 ASP A O 1
ATOM 767 N N . ARG A 1 95 ? -8.388 15.069 -6.813 1.00 91.00 95 ARG A N 1
ATOM 768 C CA . ARG A 1 95 ? -9.165 14.338 -7.825 1.00 91.00 95 ARG A CA 1
ATOM 769 C C . ARG A 1 95 ? -8.649 14.541 -9.252 1.00 91.00 95 ARG A C 1
ATOM 771 O O . ARG A 1 95 ? -8.824 13.642 -10.073 1.00 91.00 95 ARG A O 1
ATOM 778 N N . LEU A 1 96 ? -8.080 15.705 -9.563 1.00 93.81 96 LEU A N 1
ATOM 779 C CA . LEU A 1 96 ? -7.544 16.010 -10.888 1.00 93.81 96 LEU A CA 1
ATOM 780 C C . LEU A 1 96 ? -6.195 15.322 -11.079 1.00 93.81 96 LEU A C 1
ATOM 782 O O . LEU A 1 96 ? -6.019 14.623 -12.075 1.00 93.81 96 LEU A O 1
ATOM 786 N N . ALA A 1 97 ? -5.304 15.429 -10.093 1.00 91.50 97 ALA A N 1
ATOM 787 C CA . ALA A 1 97 ? -4.007 14.768 -10.105 1.00 91.50 97 ALA A CA 1
ATOM 788 C C . ALA A 1 97 ? -4.156 13.239 -10.190 1.00 91.50 97 ALA A C 1
ATOM 790 O O . ALA A 1 97 ? -3.493 12.586 -10.995 1.00 91.50 97 ALA A O 1
ATOM 791 N N . LEU A 1 98 ? -5.093 12.656 -9.434 1.00 91.56 98 LEU A N 1
ATOM 792 C CA . LEU A 1 98 ? -5.371 11.220 -9.485 1.00 91.56 98 LEU A CA 1
ATOM 793 C C . LEU A 1 98 ? -5.864 10.789 -10.871 1.00 91.56 98 LEU A C 1
ATOM 795 O O . LEU A 1 98 ? -5.454 9.745 -11.386 1.00 91.56 98 LEU A O 1
ATOM 799 N N . LYS A 1 99 ? -6.741 11.591 -11.487 1.00 94.69 99 LYS A N 1
ATOM 800 C CA . LYS A 1 99 ? -7.250 11.331 -12.835 1.00 94.69 99 LYS A CA 1
ATOM 801 C C . LYS A 1 99 ? -6.121 11.377 -13.864 1.00 94.69 99 LYS A C 1
ATOM 803 O O . LYS A 1 99 ? -6.002 10.444 -14.652 1.00 94.69 99 LYS A O 1
ATOM 808 N N . GLU A 1 100 ? -5.273 12.400 -13.812 1.00 95.88 100 GLU A N 1
ATOM 809 C CA . GLU A 1 100 ? -4.130 12.553 -14.715 1.00 95.88 100 GLU A CA 1
ATOM 810 C C . GLU A 1 100 ? -3.164 11.365 -14.614 1.00 95.88 100 GLU A C 1
ATOM 812 O O . GLU A 1 100 ? -2.802 10.766 -15.628 1.00 95.88 100 GLU A O 1
ATOM 817 N N . VAL A 1 101 ? -2.800 10.965 -13.391 1.00 93.31 101 VAL A N 1
ATOM 818 C CA . VAL A 1 101 ? -1.932 9.801 -13.153 1.00 93.31 101 VAL A CA 1
ATOM 819 C C . VAL A 1 101 ? -2.565 8.523 -13.711 1.00 93.31 101 VAL A C 1
ATOM 821 O O . VAL A 1 101 ? -1.884 7.727 -14.361 1.00 93.31 101 VAL A O 1
ATOM 824 N N . THR A 1 102 ? -3.870 8.336 -13.506 1.00 95.75 102 THR A N 1
ATOM 825 C CA . THR A 1 102 ? -4.599 7.149 -13.980 1.00 95.75 102 THR A CA 1
ATOM 826 C C . THR A 1 102 ? -4.666 7.098 -15.509 1.00 95.75 102 THR A C 1
ATOM 828 O O . THR A 1 102 ? -4.412 6.048 -16.102 1.00 95.75 102 THR A O 1
ATOM 831 N N . GLU A 1 103 ? -4.955 8.224 -16.164 1.00 97.31 103 GLU A N 1
ATOM 832 C CA . GLU A 1 103 ? -4.997 8.329 -17.628 1.00 97.31 103 GLU A CA 1
ATOM 833 C C . GLU A 1 103 ? -3.611 8.126 -18.246 1.00 97.31 103 GLU A C 1
ATOM 835 O O . GLU A 1 103 ? -3.459 7.368 -19.207 1.00 97.31 103 GLU A O 1
ATOM 840 N N . ARG A 1 104 ? -2.576 8.737 -17.658 1.00 96.88 104 ARG A N 1
ATOM 841 C CA . ARG A 1 104 ? -1.189 8.559 -18.094 1.00 96.88 104 ARG A CA 1
ATOM 842 C C . ARG A 1 104 ? -0.752 7.103 -17.982 1.00 96.88 104 ARG A C 1
ATOM 844 O O . ARG A 1 104 ? -0.167 6.580 -18.929 1.00 96.88 104 ARG A O 1
ATOM 851 N N . LYS A 1 105 ? -1.066 6.443 -16.862 1.00 97.06 105 LYS A N 1
ATOM 852 C CA . LYS A 1 105 ? -0.810 5.011 -16.671 1.00 97.06 105 LYS A CA 1
ATOM 853 C C . LYS A 1 105 ? -1.484 4.191 -17.771 1.00 97.06 105 LYS A C 1
ATOM 855 O O . LYS A 1 105 ? -0.806 3.412 -18.426 1.00 97.06 105 LYS A O 1
ATOM 860 N N . ALA A 1 106 ? -2.779 4.405 -18.016 1.00 97.50 106 ALA A N 1
ATOM 861 C CA . ALA A 1 106 ? -3.526 3.662 -19.033 1.00 97.50 106 ALA A CA 1
ATOM 862 C C . ALA A 1 106 ? -2.947 3.843 -20.448 1.00 97.50 106 ALA A C 1
ATOM 864 O O . ALA A 1 106 ? -2.855 2.880 -21.206 1.00 97.50 106 ALA A O 1
ATOM 865 N N . ASN A 1 107 ? -2.526 5.061 -20.800 1.00 97.81 107 ASN A N 1
ATOM 866 C CA . ASN A 1 107 ? -1.913 5.338 -22.099 1.00 97.81 107 ASN A CA 1
ATOM 867 C C . ASN A 1 107 ? -0.558 4.640 -22.264 1.00 97.81 107 ASN A C 1
ATOM 869 O O . ASN A 1 107 ? -0.306 4.049 -23.311 1.00 97.81 107 ASN A O 1
ATOM 873 N N . LEU A 1 108 ? 0.293 4.675 -21.233 1.00 97.19 108 LEU A N 1
ATOM 874 C CA . LEU A 1 108 ? 1.586 3.987 -21.250 1.00 97.19 108 LEU A CA 1
ATOM 875 C C . LEU A 1 108 ? 1.418 2.466 -21.313 1.00 97.19 108 LEU A C 1
ATOM 877 O O . LEU A 1 108 ? 2.122 1.817 -22.076 1.00 97.19 108 LEU A O 1
ATOM 881 N N . THR A 1 109 ? 0.459 1.901 -20.573 1.00 95.62 109 THR A N 1
ATOM 882 C CA . THR A 1 109 ? 0.156 0.464 -20.634 1.00 95.62 109 THR A CA 1
ATOM 883 C C . THR A 1 109 ? -0.232 0.041 -22.049 1.00 95.62 109 THR A C 1
ATOM 885 O O . THR A 1 109 ? 0.391 -0.865 -22.588 1.00 95.62 109 THR A O 1
ATOM 888 N N . ARG A 1 110 ? -1.155 0.762 -22.703 1.00 97.00 110 ARG A N 1
ATOM 889 C CA . ARG A 1 110 ? -1.528 0.482 -24.104 1.00 97.00 110 ARG A CA 1
ATOM 890 C C . ARG A 1 110 ? -0.344 0.573 -25.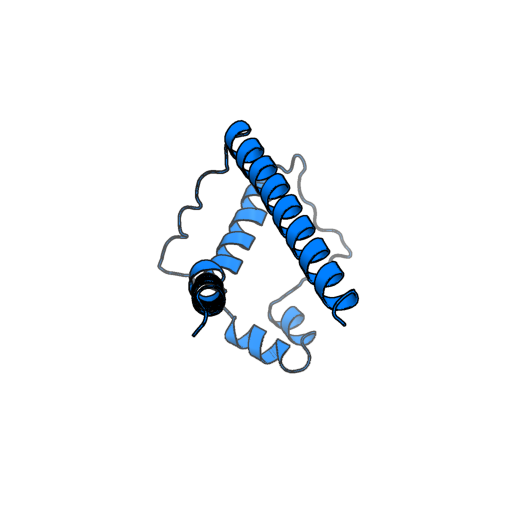061 1.00 97.00 110 ARG A C 1
ATOM 892 O O . ARG A 1 110 ? -0.262 -0.183 -26.020 1.00 97.00 110 ARG A O 1
ATOM 899 N N . GLN A 1 111 ? 0.555 1.531 -24.835 1.00 96.50 111 GLN A N 1
ATOM 900 C CA . GLN A 1 111 ? 1.742 1.689 -25.669 1.00 96.50 111 GLN A CA 1
ATOM 901 C C . GLN A 1 111 ? 2.681 0.484 -25.543 1.00 96.50 111 GLN A C 1
ATOM 903 O O . GLN A 1 111 ? 3.184 0.006 -26.555 1.00 96.50 111 GLN A O 1
ATOM 908 N N . VAL A 1 112 ? 2.883 -0.016 -24.322 1.00 94.38 112 VAL A N 1
ATOM 909 C CA . VAL A 1 112 ? 3.690 -1.214 -24.069 1.00 94.38 112 VAL A CA 1
ATOM 910 C C . VAL A 1 112 ? 3.037 -2.451 -24.683 1.00 94.38 112 VAL A C 1
ATOM 912 O O . VAL A 1 112 ? 3.722 -3.175 -25.394 1.00 94.38 112 VAL A O 1
ATOM 915 N N . GLU A 1 113 ? 1.726 -2.640 -24.508 1.00 95.88 113 GLU A N 1
ATOM 916 C CA . GLU A 1 113 ? 0.976 -3.754 -25.114 1.00 95.88 113 GLU A CA 1
ATOM 917 C C . GLU A 1 113 ? 1.144 -3.783 -26.644 1.00 95.88 113 GLU A C 1
ATOM 919 O O . GLU A 1 113 ? 1.472 -4.817 -27.218 1.00 95.88 113 GLU A O 1
ATOM 924 N N . LEU A 1 114 ? 1.027 -2.628 -27.315 1.00 96.81 114 LEU A N 1
ATOM 925 C CA . LEU A 1 114 ? 1.249 -2.529 -28.764 1.00 96.81 114 LEU A CA 1
ATOM 926 C C . LEU A 1 114 ? 2.679 -2.906 -29.176 1.00 96.81 114 LEU A C 1
ATOM 928 O O . LEU A 1 114 ? 2.877 -3.511 -30.231 1.00 96.81 114 LEU A O 1
ATOM 932 N N . TRP A 1 115 ? 3.683 -2.522 -28.384 1.00 96.12 115 TRP A N 1
ATOM 933 C CA . TRP A 1 115 ? 5.075 -2.891 -28.648 1.00 96.12 115 TRP A CA 1
ATOM 934 C C . TRP A 1 115 ? 5.326 -4.381 -28.430 1.00 96.12 115 TRP A C 1
ATOM 936 O O . TRP A 1 115 ? 6.068 -4.985 -29.205 1.00 96.12 115 TRP A O 1
ATOM 946 N N . GLU A 1 116 ? 4.710 -4.973 -27.409 1.00 94.00 116 GLU A N 1
ATOM 947 C CA . GLU A 1 116 ? 4.766 -6.411 -27.152 1.00 94.00 116 GLU A CA 1
ATOM 948 C C . GLU A 1 116 ? 4.128 -7.190 -28.308 1.00 94.00 116 GLU A C 1
ATOM 950 O O . GLU A 1 116 ? 4.776 -8.074 -28.870 1.00 94.00 116 GLU A O 1
ATOM 955 N N . ASP A 1 117 ? 2.925 -6.805 -28.743 1.00 95.75 117 ASP A N 1
ATOM 956 C CA . ASP A 1 117 ? 2.226 -7.423 -29.875 1.00 95.75 117 ASP A CA 1
ATOM 957 C C . ASP A 1 117 ? 3.065 -7.379 -31.159 1.00 95.75 117 ASP A C 1
ATOM 959 O O . ASP A 1 117 ? 3.232 -8.396 -31.838 1.00 95.75 117 ASP A O 1
ATOM 963 N N . GLN A 1 118 ? 3.640 -6.213 -31.479 1.00 94.25 118 GLN A N 1
ATOM 964 C CA . GLN A 1 118 ? 4.531 -6.051 -32.632 1.00 94.25 118 GLN A CA 1
ATOM 965 C C . GLN A 1 118 ? 5.766 -6.946 -32.518 1.00 94.25 118 GLN A C 1
ATOM 967 O O . GLN A 1 118 ? 6.115 -7.648 -33.466 1.00 94.25 118 GLN A O 1
ATOM 972 N N . TYR A 1 119 ? 6.405 -6.968 -31.349 1.00 92.69 119 TYR A N 1
ATOM 973 C CA . TYR A 1 119 ? 7.586 -7.786 -31.109 1.00 92.69 119 TYR A CA 1
ATOM 974 C C . TYR A 1 119 ? 7.301 -9.283 -31.301 1.00 92.69 119 TYR A C 1
ATOM 976 O O . TYR A 1 119 ? 8.066 -9.979 -31.975 1.00 92.69 119 TYR A O 1
ATOM 984 N N . PHE A 1 120 ? 6.195 -9.788 -30.750 1.00 93.00 120 PHE A N 1
ATOM 985 C CA . PHE A 1 120 ? 5.819 -11.195 -30.893 1.00 93.00 120 PHE A CA 1
ATOM 986 C C . PHE A 1 120 ? 5.368 -11.543 -32.316 1.00 93.00 120 PHE A C 1
ATOM 988 O O . PHE A 1 120 ? 5.711 -12.619 -32.812 1.00 93.00 120 PHE A O 1
ATOM 995 N N . HIS A 1 121 ? 4.671 -10.636 -33.003 1.00 92.81 121 HIS A N 1
ATOM 996 C CA . HIS A 1 121 ? 4.321 -10.798 -34.414 1.00 92.81 121 HIS A CA 1
ATOM 997 C C . HIS A 1 121 ? 5.570 -10.914 -35.303 1.00 92.81 121 HIS A C 1
ATOM 999 O O . HIS A 1 121 ? 5.652 -11.800 -36.157 1.00 92.81 121 HIS A O 1
ATOM 1005 N N . ASP A 1 122 ? 6.568 -10.057 -35.089 1.00 93.19 122 ASP A N 1
ATOM 1006 C CA . ASP A 1 122 ? 7.816 -10.066 -35.856 1.00 93.19 122 ASP A CA 1
ATOM 1007 C C . ASP A 1 122 ? 8.665 -11.313 -35.574 1.00 93.19 122 ASP A C 1
ATOM 1009 O O . ASP A 1 122 ? 9.333 -11.830 -36.471 1.00 93.19 122 ASP A O 1
ATOM 1013 N N . LEU A 1 123 ? 8.624 -11.837 -34.344 1.00 90.69 123 LEU A N 1
ATOM 1014 C CA . LEU A 1 123 ? 9.256 -13.113 -34.002 1.00 90.69 123 LEU A CA 1
ATOM 1015 C C . LEU A 1 123 ? 8.604 -14.301 -34.718 1.00 90.69 123 LEU A C 1
ATOM 1017 O O . LEU A 1 123 ? 9.320 -15.187 -35.180 1.00 90.69 123 LEU A O 1
ATOM 1021 N N . ALA A 1 124 ? 7.272 -14.326 -34.808 1.00 88.88 124 ALA A N 1
ATOM 1022 C CA . ALA A 1 124 ? 6.527 -15.416 -35.438 1.00 88.88 124 ALA A CA 1
ATOM 1023 C C . ALA A 1 124 ? 6.691 -15.450 -36.966 1.00 88.88 124 ALA A C 1
ATOM 1025 O O . ALA A 1 124 ? 6.638 -16.521 -37.566 1.00 88.88 124 ALA A O 1
ATOM 1026 N N . ASN A 1 125 ? 6.917 -14.291 -37.589 1.00 84.00 125 ASN A N 1
ATOM 1027 C CA . ASN A 1 125 ? 7.053 -14.147 -39.041 1.00 84.00 125 ASN A CA 1
ATOM 1028 C C . ASN A 1 125 ? 8.514 -14.058 -39.513 1.00 84.00 125 ASN A C 1
ATOM 1030 O O . ASN A 1 125 ? 8.791 -13.630 -40.637 1.00 84.00 125 ASN A O 1
ATOM 1034 N N . LYS A 1 126 ? 9.461 -14.444 -38.656 1.00 65.12 126 LYS A N 1
ATOM 1035 C CA . LYS A 1 126 ? 10.883 -14.482 -38.991 1.00 65.12 126 LYS A CA 1
ATOM 1036 C C . LYS A 1 126 ? 11.183 -15.737 -39.839 1.00 65.12 126 LYS A C 1
ATOM 1038 O O . LYS A 1 126 ? 10.777 -16.817 -39.415 1.00 65.12 126 LYS A O 1
ATOM 1043 N N . PRO A 1 127 ? 11.844 -15.618 -41.009 1.00 59.81 127 PRO A N 1
ATOM 1044 C CA . PRO A 1 127 ? 12.162 -16.762 -41.871 1.00 59.81 127 PRO A CA 1
ATOM 1045 C C . PRO A 1 127 ? 13.180 -17.722 -41.247 1.00 59.81 127 PRO A C 1
ATOM 1047 O O . PRO A 1 127 ? 14.024 -17.257 -40.440 1.00 59.81 127 PRO A O 1
#

Foldseek 3Di:
DDPVVVVVVVVVVVVVVCCVPVVDPVNVVLVVVVVVVVVVVVDPDDDDDDPPDDDDDLVNVLVVDDDCRNVVSVVSDDPDDDPDDRDDDDPDDDPVRVVVVVVVVVVVVVVVVVVVVVVVVCVVPPD

Radius of gyration: 22.67 Å; chains: 1; bounding box: 48×40×63 Å

Secondary structure (DSSP, 8-state):
--HHHHHHHHHHHHHHHHHHHHSSHHHHHHHHHHHHHHHHHT--S-----TTPPP--HHHHHHT--THHHHHHHHT---S--SSPPP-PPPPPPHHHHHHHHHHHHHHHHHHHHHHHHHHHHHHT--

pLDDT: mean 86.1, std 9.53, range [53.97, 97.81]

Sequence (127 aa):
MSLRVVEAREIGELGSRFIREEVNMKYVYDYMFHLLNEYAKLLKFKVNVPSDAEEITPESLGCAATERWRDFMAESMVMSPSEEFPCDMVPPYDRLALKEVTERKANLTRQVELWEDQYFHDLANKP

InterPro domains:
  IPR006598 Glycosyl transferase CAP10 domain [PF05686] (7-116)
  IPR051091 Protein O-Glucosyltransferase/Glycosyltransferase 90 [PTHR12203] (7-118)